Protein AF-A0A5E6NC02-F1 (afdb_monomer_lite)

Secondary structure (DSSP, 8-state):
---HHHHHHHHHHHHHH-SS-SS-HHHHHHHHHHHHHHT--HHHHHHHHHH-HHHHHHTT--SSSPPPPHHHHHHHHHHHHHTT-HHHHHHHHHHHHHHTT----

Structure (mmCIF, N/CA/C/O backbone):
data_AF-A0A5E6NC02-F1
#
_entry.id   AF-A0A5E6NC02-F1
#
loop_
_atom_site.group_PDB
_atom_site.id
_atom_site.type_symbol
_atom_site.label_atom_id
_atom_site.label_alt_id
_atom_site.label_comp_id
_atom_site.label_asym_id
_atom_site.label_entity_id
_atom_site.label_seq_id
_atom_site.pdbx_PDB_ins_code
_atom_site.Cartn_x
_atom_site.Cartn_y
_atom_site.Cartn_z
_atom_site.occupancy
_atom_site.B_iso_or_equiv
_atom_site.auth_seq_id
_atom_site.auth_comp_id
_atom_site.auth_asym_id
_atom_site.auth_atom_id
_atom_site.pdbx_PDB_model_num
ATOM 1 N N . MET A 1 1 ? -13.097 -10.346 -3.809 1.00 71.06 1 MET A N 1
ATOM 2 C CA . MET A 1 1 ? -12.657 -10.178 -2.411 1.00 71.06 1 MET A CA 1
ATOM 3 C C . MET A 1 1 ? -13.476 -9.065 -1.791 1.00 71.06 1 MET A C 1
ATOM 5 O O . MET A 1 1 ? -13.680 -8.060 -2.464 1.00 71.06 1 MET A O 1
ATOM 9 N N . ASN A 1 2 ? -14.007 -9.272 -0.587 1.00 80.44 2 ASN A N 1
ATOM 10 C CA . ASN A 1 2 ? -14.749 -8.233 0.119 1.00 80.44 2 ASN A CA 1
ATOM 11 C C . ASN A 1 2 ? -13.742 -7.312 0.823 1.00 80.44 2 ASN A C 1
ATOM 13 O O . ASN A 1 2 ? -13.013 -7.766 1.697 1.00 80.44 2 ASN A O 1
ATOM 17 N N . TRP A 1 3 ? -13.666 -6.050 0.400 1.00 89.44 3 TRP A N 1
ATOM 18 C CA . TRP A 1 3 ? -12.747 -5.061 0.972 1.00 89.44 3 TRP A CA 1
ATOM 19 C C . TRP A 1 3 ? -13.371 -4.247 2.112 1.00 89.44 3 TRP A C 1
ATOM 21 O O . TRP A 1 3 ? -12.654 -3.488 2.751 1.00 89.44 3 TRP A O 1
ATOM 31 N N . GLY A 1 4 ? -14.671 -4.400 2.390 1.00 90.69 4 GLY A N 1
ATOM 32 C CA . GLY A 1 4 ? -15.414 -3.492 3.270 1.00 90.69 4 GLY A CA 1
ATOM 33 C C . GLY A 1 4 ? -14.863 -3.402 4.696 1.00 90.69 4 GLY A C 1
ATOM 34 O O . GLY A 1 4 ? -14.758 -2.308 5.242 1.00 90.69 4 GLY A O 1
ATOM 35 N N . GLU A 1 5 ? -14.449 -4.523 5.291 1.00 90.06 5 GLU A N 1
ATOM 36 C CA . GLU A 1 5 ? -13.866 -4.538 6.645 1.00 90.06 5 GLU A CA 1
ATOM 37 C C . GLU A 1 5 ? -12.491 -3.851 6.693 1.00 90.06 5 GLU A C 1
ATOM 39 O O . GLU A 1 5 ? -12.195 -3.072 7.607 1.00 90.06 5 GLU A O 1
ATOM 44 N N . ILE A 1 6 ? -11.671 -4.079 5.664 1.00 93.19 6 ILE A N 1
ATOM 45 C CA . ILE A 1 6 ? -10.359 -3.444 5.498 1.00 93.19 6 ILE A CA 1
ATOM 46 C C . ILE A 1 6 ? -10.537 -1.938 5.275 1.00 93.19 6 ILE A C 1
ATOM 48 O O . ILE A 1 6 ? -9.882 -1.135 5.935 1.00 93.19 6 ILE A O 1
ATOM 52 N N . GLU A 1 7 ? -11.455 -1.538 4.393 1.00 92.50 7 GLU A N 1
ATOM 53 C CA . GLU A 1 7 ? -11.786 -0.134 4.132 1.00 92.50 7 GLU A CA 1
ATOM 54 C C . GLU A 1 7 ? -12.257 0.583 5.397 1.00 92.50 7 GLU A C 1
ATOM 56 O O . GLU A 1 7 ? -11.770 1.675 5.685 1.00 92.50 7 GLU A O 1
ATOM 61 N N . GLN A 1 8 ? -13.133 -0.043 6.185 1.00 91.00 8 GLN A N 1
ATOM 62 C CA . GLN A 1 8 ? -13.624 0.517 7.444 1.00 91.00 8 GLN A CA 1
ATOM 63 C C . GLN A 1 8 ? -12.503 0.693 8.479 1.00 91.00 8 GLN A C 1
ATOM 65 O O . GLN A 1 8 ? -12.462 1.690 9.206 1.00 91.00 8 GLN A O 1
ATOM 70 N N . THR A 1 9 ? -11.579 -0.266 8.550 1.00 91.81 9 THR A N 1
ATOM 71 C CA . THR A 1 9 ? -10.411 -0.187 9.437 1.00 91.81 9 THR A CA 1
ATOM 72 C C . THR A 1 9 ? -9.497 0.964 9.015 1.00 91.81 9 THR A C 1
ATOM 74 O O . THR A 1 9 ? -9.108 1.800 9.834 1.00 91.81 9 THR A O 1
ATOM 77 N N . LEU A 1 10 ? -9.212 1.061 7.715 1.00 91.25 10 LEU A N 1
ATOM 78 C CA . LEU A 1 10 ? -8.366 2.106 7.148 1.00 91.25 10 LEU A CA 1
ATOM 79 C C . LEU A 1 10 ? -9.017 3.497 7.219 1.00 91.25 10 LEU A C 1
ATOM 81 O O . LEU A 1 10 ? -8.313 4.479 7.437 1.00 91.25 10 LEU A O 1
ATOM 85 N N . SER A 1 11 ? -10.339 3.627 7.085 1.00 86.69 11 SER A N 1
ATOM 86 C CA . SER A 1 11 ? -11.013 4.928 7.191 1.00 86.69 11 SER A CA 1
ATOM 87 C C . SER A 1 11 ? -10.885 5.518 8.597 1.00 86.69 11 SER A C 1
ATOM 89 O O . SER A 1 11 ? -10.579 6.701 8.749 1.00 86.69 11 SER A O 1
ATOM 91 N N . ASN A 1 12 ? -11.037 4.681 9.629 1.00 84.75 12 ASN A N 1
ATOM 92 C CA . ASN A 1 12 ? -10.935 5.094 11.033 1.00 84.75 12 ASN A CA 1
ATOM 93 C C . ASN A 1 12 ? -9.532 5.618 11.387 1.00 84.75 12 ASN A C 1
ATOM 95 O O . ASN A 1 12 ? -9.386 6.548 12.190 1.00 84.75 12 ASN A O 1
ATOM 99 N N . LEU A 1 13 ? -8.500 5.061 10.748 1.00 81.75 13 LEU A N 1
ATOM 100 C CA . LEU A 1 13 ? -7.116 5.504 10.884 1.00 81.75 13 LEU A CA 1
ATOM 101 C C . LEU A 1 13 ? -6.904 6.936 10.359 1.00 81.75 13 LEU A C 1
ATOM 103 O O . LEU A 1 13 ? -6.204 7.733 10.982 1.00 81.75 13 LEU A O 1
ATOM 107 N N . TYR A 1 14 ? -7.529 7.286 9.235 1.00 71.62 14 TYR A N 1
ATOM 108 C CA . TYR A 1 14 ? -7.350 8.602 8.618 1.00 71.62 14 TYR A CA 1
ATOM 109 C C . TYR A 1 14 ? -8.197 9.686 9.277 1.00 71.62 14 TYR A C 1
ATOM 111 O O . TYR A 1 14 ? -7.665 10.748 9.595 1.00 71.62 14 TYR A O 1
ATOM 119 N N . THR A 1 15 ? -9.473 9.410 9.571 1.00 64.50 15 THR A N 1
ATOM 120 C CA . THR A 1 15 ? -10.376 10.380 10.218 1.00 64.50 15 THR A CA 1
ATOM 121 C C . THR A 1 15 ? -9.853 10.867 11.573 1.00 64.50 15 THR A C 1
ATOM 123 O O . THR A 1 15 ? -10.150 11.988 11.978 1.00 64.50 15 THR A O 1
ATOM 126 N N . SER A 1 16 ? -9.056 10.054 12.272 1.00 58.47 16 SER A N 1
ATOM 127 C CA . SER A 1 16 ? -8.545 10.373 13.607 1.00 58.47 16 SER A CA 1
ATOM 128 C C . SER A 1 16 ? -7.199 11.110 13.630 1.00 58.47 16 SER A C 1
ATOM 130 O O . SER A 1 16 ? -6.902 11.753 14.637 1.00 58.47 16 SER A O 1
ATOM 132 N N . LYS A 1 17 ? -6.369 11.027 12.574 1.00 55.97 17 LYS A N 1
ATOM 133 C CA . LYS A 1 17 ? -4.939 11.406 12.669 1.00 55.97 17 LYS A CA 1
ATOM 134 C C . LYS A 1 17 ? -4.371 12.240 11.524 1.00 55.97 17 LYS A C 1
ATOM 136 O O . LYS A 1 17 ? -3.339 12.879 11.716 1.00 55.97 17 LYS A O 1
ATOM 141 N N . THR A 1 18 ? -4.990 12.264 10.346 1.00 55.09 18 THR A N 1
ATOM 142 C CA . THR A 1 18 ? -4.411 12.944 9.177 1.00 55.09 18 THR A CA 1
ATOM 143 C C . THR A 1 18 ? -5.489 13.695 8.403 1.00 55.09 18 THR A C 1
ATOM 145 O O . THR A 1 18 ? -6.575 13.177 8.166 1.00 55.09 18 THR A O 1
ATOM 148 N N . GLY A 1 19 ? -5.212 14.948 8.020 1.00 57.25 19 GLY A N 1
ATOM 149 C CA . GLY A 1 19 ? -6.051 15.666 7.053 1.00 57.25 19 GLY A CA 1
ATOM 150 C C . GLY A 1 19 ? -6.194 14.870 5.748 1.00 57.25 19 GLY A C 1
ATOM 151 O O . GLY A 1 19 ? -5.472 13.894 5.547 1.00 57.25 19 GLY A O 1
ATOM 152 N N . ALA A 1 20 ? -7.125 15.269 4.874 1.00 56.47 20 ALA A N 1
ATOM 153 C CA . ALA A 1 20 ? -7.470 14.523 3.658 1.00 56.47 20 ALA A CA 1
ATOM 154 C C . ALA A 1 20 ? -6.221 13.999 2.922 1.00 56.47 20 ALA A C 1
ATOM 156 O O . ALA A 1 20 ? -5.405 14.777 2.427 1.00 56.47 20 ALA A O 1
ATOM 157 N N . SER A 1 21 ? -6.053 12.673 2.903 1.00 66.00 21 SER A N 1
ATOM 158 C CA . SER A 1 21 ? -4.929 12.035 2.223 1.00 66.00 21 SER A CA 1
ATOM 159 C C . SER A 1 21 ? -5.043 12.238 0.720 1.00 66.00 21 SER A C 1
ATOM 161 O O . SER A 1 21 ? -6.136 12.143 0.168 1.00 66.00 21 SER A O 1
ATOM 163 N N . THR A 1 22 ? -3.912 12.469 0.053 1.00 81.75 22 THR A N 1
ATOM 164 C CA . THR A 1 22 ? -3.850 12.598 -1.410 1.00 81.75 22 THR A CA 1
ATOM 165 C C . THR A 1 22 ? -4.339 11.337 -2.129 1.00 81.75 22 THR A C 1
ATOM 167 O O . THR A 1 22 ? -4.852 11.440 -3.238 1.00 81.75 22 THR A O 1
ATOM 170 N N . TYR A 1 23 ? -4.208 10.163 -1.500 1.00 90.31 23 TYR A N 1
ATOM 171 C CA . TYR A 1 23 ? -4.610 8.878 -2.071 1.00 90.31 23 TYR A CA 1
ATOM 172 C C . TYR A 1 23 ? -5.584 8.138 -1.144 1.00 90.31 23 TYR A C 1
ATOM 174 O O . TYR A 1 23 ? -5.422 8.199 0.079 1.00 90.31 23 TYR A O 1
ATOM 182 N N . PRO A 1 24 ? -6.567 7.396 -1.689 1.00 91.75 24 PRO A N 1
ATOM 183 C CA . PRO A 1 24 ? -7.438 6.549 -0.885 1.00 91.75 24 PRO A CA 1
ATOM 184 C C . PRO A 1 24 ? -6.628 5.534 -0.055 1.00 91.75 24 PRO A C 1
ATOM 186 O O . PRO A 1 24 ? -5.762 4.850 -0.606 1.00 91.75 24 PRO A O 1
ATOM 189 N N . PRO A 1 25 ? -6.920 5.353 1.246 1.00 93.00 25 PRO A N 1
ATOM 190 C CA . PRO A 1 25 ? -6.185 4.411 2.095 1.00 93.00 25 PRO A CA 1
ATOM 191 C C . PRO A 1 25 ? -6.193 2.975 1.560 1.00 93.00 25 PRO A C 1
ATOM 193 O O . PRO A 1 25 ? -5.184 2.275 1.618 1.00 93.00 25 PRO A O 1
ATOM 196 N N . ILE A 1 26 ? -7.319 2.548 0.982 1.00 94.81 26 ILE A N 1
ATOM 197 C CA . ILE A 1 26 ? -7.456 1.220 0.382 1.00 94.81 26 ILE A CA 1
ATOM 198 C C . ILE A 1 26 ? -6.550 1.033 -0.839 1.00 94.81 26 ILE A C 1
ATOM 200 O O . ILE A 1 26 ? -5.948 -0.027 -0.993 1.00 94.81 26 ILE A O 1
ATOM 204 N N . MET A 1 27 ? -6.377 2.070 -1.666 1.00 95.62 27 MET A N 1
ATOM 205 C CA . MET A 1 27 ? -5.432 2.056 -2.787 1.00 95.62 27 MET A CA 1
ATOM 206 C C . MET A 1 27 ? -4.005 1.868 -2.266 1.00 95.62 27 MET A C 1
ATOM 208 O O . MET A 1 27 ? -3.283 0.994 -2.743 1.00 95.62 27 MET A O 1
ATOM 212 N N . MET A 1 28 ? -3.619 2.627 -1.237 1.00 96.12 28 MET A N 1
ATOM 213 C CA . MET A 1 28 ? -2.297 2.508 -0.617 1.00 96.12 28 MET A CA 1
ATOM 214 C C . MET A 1 28 ? -2.065 1.124 0.003 1.00 96.12 28 MET A C 1
ATOM 216 O O . MET A 1 28 ? -0.973 0.573 -0.116 1.00 96.12 28 MET A O 1
ATOM 220 N N . PHE A 1 29 ? -3.086 0.511 0.603 1.00 96.44 29 PHE A N 1
ATOM 221 C CA . PHE A 1 29 ? -2.977 -0.849 1.129 1.00 96.44 29 PHE A CA 1
ATOM 222 C C . PHE A 1 29 ? -2.817 -1.899 0.021 1.00 96.44 29 PHE A C 1
ATOM 224 O O . PHE A 1 29 ? -1.950 -2.767 0.116 1.00 96.44 29 PHE A O 1
ATOM 231 N N . LYS A 1 30 ? -3.556 -1.776 -1.088 1.00 96.31 30 LYS A N 1
ATOM 232 C CA . LYS A 1 30 ? -3.374 -2.638 -2.269 1.00 96.31 30 LYS A CA 1
ATOM 233 C C . LYS A 1 30 ? -1.968 -2.535 -2.866 1.00 96.31 30 LYS A C 1
ATOM 235 O O . LYS A 1 30 ? -1.435 -3.539 -3.337 1.00 96.31 30 LYS A O 1
ATOM 240 N N . ILE A 1 31 ? -1.342 -1.358 -2.810 1.00 97.31 31 ILE A N 1
ATOM 241 C CA . ILE A 1 31 ? 0.066 -1.181 -3.193 1.00 97.31 31 ILE A CA 1
ATOM 242 C C . ILE A 1 31 ? 0.978 -2.051 -2.312 1.00 97.31 31 ILE A C 1
ATOM 244 O O . ILE A 1 31 ? 1.842 -2.745 -2.844 1.00 97.31 31 ILE A O 1
ATOM 248 N N . LEU A 1 32 ? 0.762 -2.091 -0.991 1.00 97.19 32 LEU A N 1
ATOM 249 C CA . LEU A 1 32 ? 1.556 -2.942 -0.091 1.00 97.19 32 LEU A CA 1
ATOM 250 C C . LEU A 1 32 ? 1.377 -4.440 -0.377 1.00 97.19 32 LEU A C 1
ATOM 252 O O . LEU A 1 32 ? 2.343 -5.195 -0.293 1.00 97.19 32 LEU A O 1
ATOM 256 N N . ILE A 1 33 ? 0.173 -4.863 -0.770 1.00 95.94 33 ILE A N 1
ATOM 257 C CA . ILE A 1 33 ? -0.093 -6.246 -1.188 1.00 95.94 33 ILE A CA 1
ATOM 258 C C . ILE A 1 33 ? 0.718 -6.596 -2.443 1.00 95.94 33 ILE A C 1
ATOM 260 O O . ILE A 1 33 ? 1.424 -7.604 -2.459 1.00 95.94 33 ILE A O 1
ATOM 264 N N . LEU A 1 34 ? 0.676 -5.745 -3.478 1.00 96.44 34 LEU A N 1
ATOM 265 C CA . LEU A 1 34 ? 1.485 -5.940 -4.688 1.00 96.44 34 LEU A CA 1
ATOM 266 C C . LEU A 1 34 ? 2.974 -5.991 -4.362 1.00 96.44 34 LEU A C 1
ATOM 268 O O . LEU A 1 34 ? 3.716 -6.787 -4.930 1.00 96.44 34 LEU A O 1
ATOM 272 N N . GLN A 1 35 ? 3.422 -5.166 -3.427 1.00 96.25 35 GLN A N 1
ATOM 273 C CA . GLN A 1 35 ? 4.806 -5.210 -3.009 1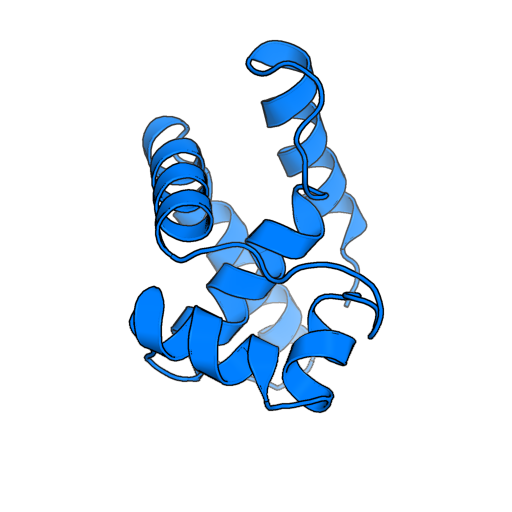.00 96.25 35 GLN A CA 1
ATOM 274 C C . GLN A 1 35 ? 5.202 -6.558 -2.404 1.00 96.25 35 GLN A C 1
ATOM 276 O O . GLN A 1 35 ? 6.260 -7.080 -2.750 1.00 96.25 35 GLN A O 1
ATOM 281 N N . ALA A 1 36 ? 4.366 -7.102 -1.515 1.00 93.19 36 ALA A N 1
ATOM 282 C CA . ALA A 1 36 ? 4.617 -8.372 -0.849 1.00 93.19 36 ALA A CA 1
ATOM 283 C C . ALA A 1 36 ? 4.603 -9.536 -1.851 1.00 93.19 36 ALA A C 1
ATOM 285 O O . ALA A 1 36 ? 5.539 -10.330 -1.880 1.00 93.19 36 ALA A O 1
ATOM 286 N N . TRP A 1 37 ? 3.599 -9.598 -2.733 1.00 93.19 37 TRP A N 1
ATOM 287 C CA . TRP A 1 37 ? 3.470 -10.677 -3.721 1.00 93.19 37 TRP A CA 1
ATOM 288 C C . TRP A 1 37 ? 4.591 -10.706 -4.762 1.00 93.19 37 TRP A C 1
ATOM 290 O O . TRP A 1 37 ? 4.974 -11.781 -5.213 1.00 93.19 37 TRP A O 1
ATOM 300 N N . TYR A 1 38 ? 5.119 -9.542 -5.146 1.00 95.25 38 TYR A N 1
ATOM 301 C CA . TYR A 1 38 ? 6.168 -9.437 -6.166 1.00 95.25 38 TYR A CA 1
ATOM 302 C C . TYR A 1 38 ? 7.568 -9.193 -5.580 1.00 95.25 38 TYR A C 1
ATOM 304 O O . TYR A 1 38 ? 8.517 -9.017 -6.343 1.00 95.25 38 TYR A O 1
ATOM 312 N N . ALA A 1 39 ? 7.708 -9.174 -4.248 1.00 95.75 39 ALA A N 1
ATOM 313 C CA . ALA A 1 39 ? 8.959 -8.912 -3.529 1.00 95.75 39 ALA A CA 1
ATOM 314 C C . ALA A 1 39 ? 9.701 -7.643 -4.013 1.00 95.75 39 ALA A C 1
ATOM 316 O O . ALA A 1 39 ? 10.915 -7.647 -4.224 1.00 95.75 39 ALA A O 1
ATOM 317 N N . LEU A 1 40 ? 8.963 -6.545 -4.216 1.00 96.69 40 LEU A N 1
ATOM 318 C CA . LEU A 1 40 ? 9.500 -5.293 -4.769 1.00 96.69 40 LEU A CA 1
ATOM 319 C C . LEU A 1 40 ? 9.958 -4.319 -3.672 1.00 96.69 40 LEU A C 1
ATOM 321 O O . LEU A 1 40 ? 9.340 -4.208 -2.618 1.00 96.69 40 LEU A O 1
ATOM 325 N N . SER A 1 41 ? 11.001 -3.527 -3.937 1.00 96.00 41 SER A N 1
ATOM 326 C CA . SER A 1 41 ? 11.290 -2.334 -3.125 1.00 96.00 41 SER A CA 1
ATOM 327 C C . SER A 1 41 ? 10.261 -1.226 -3.389 1.00 96.00 41 SER A C 1
ATOM 329 O O . SER A 1 41 ? 9.556 -1.272 -4.397 1.00 96.00 41 SER A O 1
ATOM 331 N N . ASP A 1 42 ? 10.174 -0.212 -2.518 1.00 95.25 42 ASP A N 1
ATOM 332 C CA . ASP A 1 42 ? 9.251 0.922 -2.721 1.00 95.25 42 ASP A CA 1
ATOM 333 C C . ASP A 1 42 ? 9.521 1.633 -4.071 1.00 95.25 42 ASP A C 1
ATOM 335 O O . ASP A 1 42 ? 8.590 1.921 -4.820 1.00 95.25 42 ASP A O 1
ATOM 339 N N . GLU A 1 43 ? 10.793 1.826 -4.448 1.00 96.50 43 GLU A N 1
ATOM 340 C CA . GLU A 1 43 ? 11.171 2.412 -5.747 1.00 96.50 43 GLU A CA 1
ATOM 341 C C . GLU A 1 43 ? 10.844 1.509 -6.945 1.00 96.50 43 GLU A C 1
ATOM 343 O O . GLU A 1 43 ? 10.459 1.990 -8.015 1.00 96.50 43 GLU A O 1
ATOM 348 N N . ALA A 1 44 ? 11.053 0.196 -6.809 1.00 97.56 44 ALA A N 1
ATOM 349 C CA . ALA A 1 44 ? 10.743 -0.748 -7.878 1.00 97.56 44 ALA A CA 1
ATOM 350 C C . ALA A 1 44 ? 9.228 -0.830 -8.100 1.00 97.56 44 ALA A C 1
ATOM 352 O O . ALA A 1 44 ? 8.776 -0.867 -9.243 1.00 97.56 44 ALA A O 1
ATOM 353 N N . LEU A 1 45 ? 8.452 -0.786 -7.017 1.00 97.75 45 LEU A N 1
ATOM 354 C CA . LEU A 1 45 ? 6.997 -0.772 -7.044 1.00 97.75 45 LEU A CA 1
ATOM 355 C C . LEU 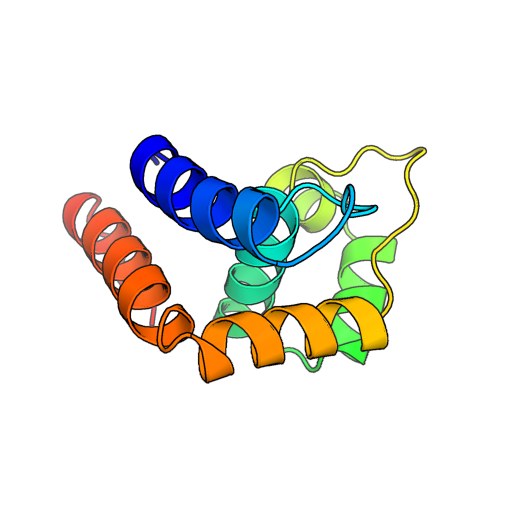A 1 45 ? 6.443 0.505 -7.683 1.00 97.75 45 LEU A C 1
ATOM 357 O O . LEU A 1 45 ? 5.592 0.407 -8.564 1.00 97.75 45 LEU A O 1
ATOM 361 N N . GLU A 1 46 ? 6.970 1.678 -7.318 1.00 97.44 46 GLU A N 1
ATOM 362 C CA . GLU A 1 46 ? 6.640 2.957 -7.965 1.00 97.44 46 GLU A CA 1
ATOM 363 C C . GLU A 1 46 ? 6.839 2.864 -9.491 1.00 97.44 46 GLU A C 1
ATOM 365 O O . GLU A 1 46 ? 5.928 3.138 -10.280 1.00 97.44 46 GLU A O 1
ATOM 370 N N . LYS A 1 47 ? 8.016 2.387 -9.925 1.00 97.56 47 LYS A N 1
ATOM 371 C CA . LYS A 1 47 ? 8.342 2.208 -11.350 1.00 97.56 47 LYS A CA 1
ATOM 372 C C . LYS A 1 47 ? 7.439 1.180 -12.033 1.00 97.56 47 LYS A C 1
ATOM 374 O O . LYS A 1 47 ? 7.099 1.374 -13.202 1.00 97.56 47 LYS A O 1
ATOM 379 N N . GLN A 1 48 ? 7.058 0.107 -11.339 1.00 97.94 48 GLN A N 1
ATOM 380 C CA . GLN A 1 48 ? 6.178 -0.927 -11.882 1.00 97.94 48 GLN A CA 1
ATOM 381 C C . GLN A 1 48 ? 4.755 -0.393 -12.078 1.00 97.94 48 GLN A C 1
ATOM 383 O O . GLN A 1 48 ? 4.215 -0.522 -13.174 1.00 97.94 48 GLN A O 1
ATOM 388 N N . ILE A 1 49 ? 4.176 0.294 -11.085 1.00 97.50 49 ILE A N 1
ATOM 389 C CA . ILE A 1 49 ? 2.844 0.920 -11.198 1.00 97.50 49 ILE A CA 1
ATOM 390 C C . ILE A 1 49 ? 2.828 1.958 -12.331 1.00 97.50 49 ILE A C 1
ATOM 392 O O . ILE A 1 49 ? 1.851 2.070 -13.075 1.00 97.50 49 ILE A O 1
ATOM 396 N N . ALA A 1 50 ? 3.924 2.694 -12.528 1.00 96.25 50 ALA A N 1
ATOM 397 C CA . ALA A 1 50 ? 4.017 3.659 -13.618 1.00 96.25 50 ALA A CA 1
ATOM 398 C C . ALA A 1 50 ? 3.908 3.015 -15.013 1.00 96.25 50 ALA A C 1
ATOM 400 O O . ALA A 1 50 ? 3.387 3.666 -15.922 1.00 96.25 50 ALA A O 1
ATOM 401 N N . ARG A 1 51 ? 4.364 1.765 -15.179 1.00 96.44 51 ARG A N 1
ATOM 402 C CA . ARG A 1 51 ? 4.524 1.088 -16.479 1.00 96.44 51 ARG A CA 1
ATOM 403 C C . ARG A 1 51 ? 3.486 0.004 -16.761 1.00 96.44 51 ARG A C 1
ATOM 405 O O . ARG A 1 51 ? 3.200 -0.257 -17.926 1.00 96.44 51 ARG A O 1
ATOM 412 N N . ASP A 1 52 ? 2.952 -0.633 -15.728 1.00 97.00 52 ASP A N 1
ATOM 413 C CA . ASP A 1 52 ? 2.113 -1.820 -15.854 1.00 97.00 52 ASP A CA 1
ATOM 414 C C . ASP A 1 52 ? 0.639 -1.504 -15.574 1.00 97.00 52 ASP A C 1
ATOM 416 O O . ASP A 1 52 ? 0.231 -1.172 -14.457 1.00 97.00 52 ASP A O 1
ATOM 420 N N . LEU A 1 53 ? -0.184 -1.641 -16.614 1.00 95.81 53 LEU A N 1
ATOM 421 C CA . LEU A 1 53 ? -1.622 -1.393 -16.541 1.00 95.81 53 LEU A CA 1
ATOM 422 C C . LEU A 1 53 ? -2.348 -2.366 -15.609 1.00 95.81 53 LEU A C 1
ATOM 424 O O . LEU A 1 53 ? -3.380 -2.003 -15.049 1.00 95.81 53 LEU A O 1
ATOM 428 N N . MET A 1 54 ? -1.830 -3.581 -15.418 1.00 97.12 54 MET A N 1
ATOM 429 C CA . MET A 1 54 ? -2.434 -4.560 -14.516 1.00 97.12 54 MET A CA 1
ATOM 430 C C . MET A 1 54 ? -2.221 -4.162 -13.057 1.00 97.12 54 MET A C 1
ATOM 432 O O . MET A 1 54 ? -3.150 -4.295 -12.261 1.00 97.12 54 MET A O 1
ATOM 436 N N . PHE A 1 55 ? -1.053 -3.598 -12.729 1.00 97.56 55 PHE A N 1
ATOM 437 C CA . PHE A 1 55 ? -0.781 -3.026 -11.408 1.00 97.56 55 PHE A CA 1
ATOM 438 C C . PHE A 1 55 ? -1.715 -1.850 -11.133 1.00 97.56 55 PHE A C 1
ATOM 440 O O . PHE A 1 55 ? -2.399 -1.845 -10.113 1.00 97.56 55 PHE A O 1
ATOM 447 N N . ARG A 1 56 ? -1.814 -0.901 -12.077 1.00 97.25 56 ARG A N 1
ATOM 448 C CA . ARG A 1 56 ? -2.737 0.243 -11.968 1.00 97.25 56 ARG A CA 1
ATOM 449 C C . ARG A 1 56 ? -4.184 -0.194 -11.784 1.00 97.25 56 ARG A C 1
ATOM 451 O O . ARG A 1 56 ? -4.864 0.297 -10.890 1.00 97.25 56 ARG A O 1
ATOM 458 N N . ARG A 1 57 ? -4.636 -1.159 -12.591 1.00 96.75 57 ARG A N 1
ATOM 459 C CA . ARG A 1 57 ? -5.994 -1.704 -12.502 1.00 96.75 57 ARG A CA 1
ATOM 460 C C . ARG A 1 57 ? -6.253 -2.367 -11.153 1.00 96.75 57 ARG A C 1
ATOM 462 O O . ARG A 1 57 ? -7.346 -2.227 -10.629 1.00 96.75 57 ARG A O 1
ATOM 469 N N . PHE A 1 58 ? -5.281 -3.088 -10.596 1.00 96.25 5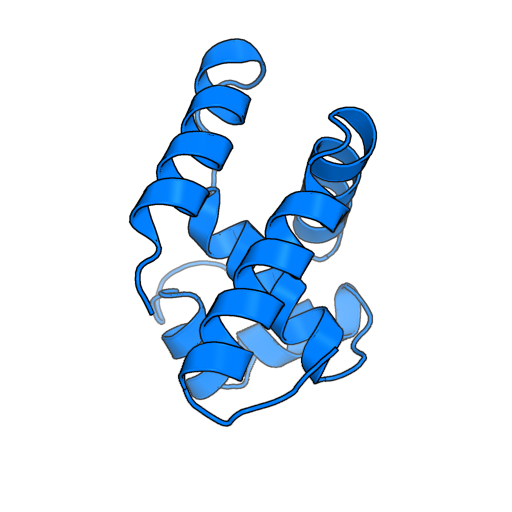8 PHE A N 1
ATOM 470 C CA . PHE A 1 58 ? -5.453 -3.748 -9.302 1.00 96.25 58 PHE A CA 1
ATOM 471 C C . PHE A 1 58 ? -5.668 -2.745 -8.161 1.00 96.25 58 PHE A C 1
ATOM 473 O O . PHE A 1 58 ? -6.519 -2.976 -7.303 1.00 96.25 58 PHE A O 1
ATOM 480 N N . ILE A 1 59 ? -4.930 -1.631 -8.171 1.00 96.12 59 ILE A N 1
ATOM 481 C CA . ILE A 1 59 ? -5.003 -0.580 -7.143 1.00 96.12 59 ILE A CA 1
ATOM 482 C C . ILE A 1 59 ? -6.077 0.487 -7.420 1.00 96.12 59 ILE A C 1
ATOM 484 O O . ILE A 1 59 ? -6.159 1.452 -6.671 1.00 96.12 59 ILE A O 1
ATOM 488 N N . ASP A 1 60 ? -6.877 0.326 -8.479 1.00 95.62 60 ASP A N 1
A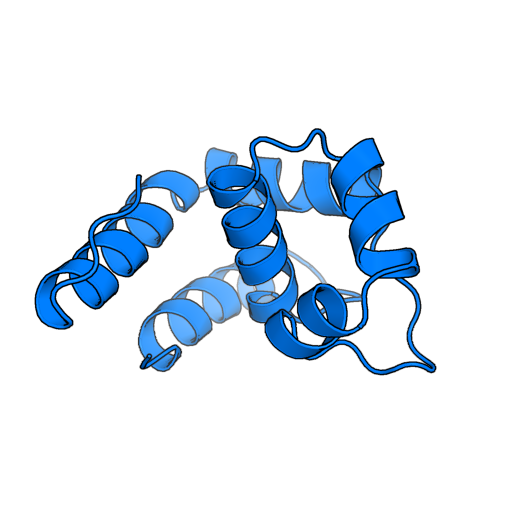TOM 489 C CA . ASP A 1 60 ? -7.877 1.299 -8.946 1.00 95.62 60 ASP A CA 1
ATOM 490 C C . ASP A 1 60 ? -7.300 2.692 -9.279 1.00 95.62 60 ASP A C 1
ATOM 492 O O . ASP A 1 60 ? -7.958 3.710 -9.082 1.00 95.62 60 ASP A O 1
ATOM 496 N N . LEU A 1 61 ? -6.069 2.749 -9.804 1.00 95.31 61 LEU A N 1
ATOM 497 C CA . LEU A 1 61 ? -5.432 3.996 -10.243 1.00 95.31 61 LEU A CA 1
ATOM 498 C C . LEU A 1 61 ? -5.697 4.237 -11.733 1.00 95.31 61 LEU A C 1
ATOM 500 O O . LEU A 1 61 ? -5.337 3.414 -12.583 1.00 95.31 61 LEU A O 1
ATOM 504 N N . SER A 1 62 ? -6.291 5.379 -12.075 1.00 93.31 62 SER A N 1
ATOM 505 C CA . SER A 1 62 ? -6.538 5.738 -13.473 1.00 93.31 62 SER A CA 1
ATOM 506 C C . SER A 1 62 ? -5.245 6.075 -14.232 1.00 93.31 62 SER A C 1
ATOM 508 O O . SER A 1 62 ? -4.167 6.282 -13.671 1.00 93.31 62 SER A O 1
ATOM 510 N N . LEU A 1 63 ? -5.336 6.142 -15.563 1.00 91.06 63 LEU A N 1
ATOM 511 C CA . LEU A 1 63 ? -4.196 6.520 -16.407 1.00 91.06 63 LEU A CA 1
ATOM 512 C C . LEU A 1 63 ? -3.758 7.976 -16.211 1.00 91.06 63 LEU A C 1
ATOM 514 O O . LEU A 1 63 ? -2.579 8.280 -16.382 1.00 91.06 63 LEU A O 1
ATOM 518 N N . SER A 1 64 ? -4.702 8.853 -15.870 1.00 92.81 64 SER A N 1
ATOM 519 C CA . SER A 1 64 ? -4.484 10.288 -15.675 1.00 92.81 64 SER A CA 1
ATOM 520 C C . SER A 1 64 ? -3.963 10.651 -14.287 1.00 92.81 64 SER A C 1
ATOM 522 O O . SER A 1 64 ? -3.438 11.747 -14.113 1.00 92.81 64 SER A O 1
ATOM 524 N N . GLU A 1 65 ? -4.126 9.771 -13.300 1.00 93.19 65 GLU A N 1
ATOM 525 C CA . GLU A 1 65 ? -3.665 10.020 -11.936 1.00 93.19 65 GLU A CA 1
ATOM 526 C C . GLU A 1 65 ? -2.161 9.774 -11.783 1.00 93.19 65 GLU A C 1
ATOM 528 O O . GLU A 1 65 ? -1.558 8.928 -12.452 1.00 93.19 65 GLU A O 1
ATOM 533 N N . ALA A 1 66 ? -1.553 10.540 -10.876 1.00 93.88 66 ALA A N 1
ATOM 534 C CA . ALA A 1 66 ? -0.155 10.379 -10.515 1.00 93.88 66 ALA A CA 1
ATOM 535 C C . ALA A 1 66 ? 0.049 9.101 -9.692 1.00 93.88 66 ALA A C 1
ATOM 537 O O . ALA A 1 66 ? -0.795 8.714 -8.886 1.00 93.88 66 ALA A O 1
ATOM 538 N N . VAL A 1 67 ? 1.196 8.455 -9.888 1.00 95.31 67 VAL A N 1
ATOM 539 C CA . VAL A 1 67 ? 1.599 7.303 -9.078 1.00 95.31 67 VAL A CA 1
ATOM 540 C C . VAL A 1 67 ? 2.096 7.809 -7.720 1.00 95.31 67 VAL A C 1
ATOM 542 O O . VAL A 1 67 ? 2.876 8.765 -7.697 1.00 95.31 67 VAL A O 1
ATOM 545 N N . PRO A 1 68 ? 1.698 7.185 -6.596 1.00 95.25 68 PRO A N 1
ATOM 546 C CA . PRO A 1 68 ? 2.308 7.468 -5.303 1.00 95.25 68 PRO A CA 1
ATOM 547 C C . PRO A 1 68 ? 3.816 7.214 -5.356 1.00 95.25 68 PRO A C 1
ATOM 549 O O . PRO A 1 68 ? 4.245 6.118 -5.716 1.00 95.25 68 PRO A O 1
ATOM 552 N N . ASP A 1 69 ? 4.620 8.212 -4.991 1.00 96.12 69 ASP A N 1
ATOM 553 C CA . ASP A 1 69 ? 6.070 8.032 -4.931 1.00 96.12 69 ASP A CA 1
ATOM 554 C C . ASP A 1 69 ? 6.474 7.062 -3.807 1.00 96.12 69 ASP A C 1
ATOM 556 O O . ASP A 1 69 ? 5.731 6.828 -2.845 1.00 96.12 69 ASP A O 1
ATOM 560 N N . HIS A 1 70 ? 7.681 6.504 -3.904 1.00 95.25 70 HIS A N 1
ATOM 561 C CA . HIS A 1 70 ? 8.237 5.588 -2.908 1.00 95.25 70 HIS A CA 1
ATOM 562 C C . HIS A 1 70 ? 8.177 6.154 -1.478 1.00 95.25 70 HIS A C 1
ATOM 564 O O . HIS A 1 70 ? 7.920 5.412 -0.531 1.00 95.25 70 HIS A O 1
ATOM 570 N N . SER A 1 71 ? 8.349 7.470 -1.299 1.00 95.31 71 SER A N 1
ATOM 571 C CA . SER A 1 71 ? 8.290 8.112 0.020 1.00 95.31 71 SER A CA 1
ATOM 572 C C . SER A 1 71 ? 6.881 8.069 0.624 1.00 95.31 71 SER A C 1
ATOM 574 O O . SER A 1 71 ? 6.715 7.889 1.831 1.00 95.31 71 SER A O 1
ATOM 576 N N . THR A 1 72 ? 5.854 8.197 -0.213 1.00 94.25 72 THR A N 1
ATOM 577 C CA . THR A 1 72 ? 4.437 8.121 0.152 1.00 94.25 72 THR A CA 1
ATOM 578 C C . THR A 1 72 ? 4.067 6.694 0.545 1.00 94.25 72 THR A C 1
ATOM 580 O O . THR A 1 72 ? 3.429 6.488 1.579 1.00 94.25 72 THR A O 1
ATOM 583 N N . ILE A 1 73 ? 4.539 5.707 -0.222 1.00 95.69 73 ILE A N 1
ATOM 584 C CA . ILE A 1 73 ? 4.374 4.276 0.075 1.00 95.69 73 ILE A CA 1
ATOM 585 C C . ILE A 1 73 ? 5.028 3.933 1.419 1.00 95.69 73 ILE A C 1
ATOM 587 O O . ILE A 1 73 ? 4.393 3.333 2.291 1.00 95.69 73 ILE A O 1
ATOM 591 N N . TRP A 1 74 ? 6.269 4.379 1.629 1.00 95.44 74 TRP A N 1
ATOM 592 C CA . TRP A 1 74 ? 6.996 4.158 2.875 1.00 95.44 74 TRP A CA 1
ATOM 593 C C . TRP A 1 74 ? 6.275 4.762 4.087 1.00 95.44 74 TRP A C 1
ATOM 595 O O . TRP A 1 74 ? 6.064 4.069 5.084 1.00 95.44 74 TRP A O 1
ATOM 605 N N . ARG A 1 75 ? 5.838 6.030 4.003 1.00 93.94 75 ARG A N 1
ATOM 606 C CA . ARG A 1 75 ? 5.109 6.706 5.095 1.00 93.94 75 ARG A CA 1
ATOM 607 C C . ARG A 1 75 ? 3.818 5.980 5.454 1.00 93.94 75 ARG A C 1
ATOM 609 O O . ARG A 1 75 ? 3.517 5.832 6.635 1.00 93.94 75 ARG A O 1
ATOM 616 N N . PHE A 1 76 ? 3.077 5.507 4.454 1.00 94.19 76 PHE A N 1
ATOM 617 C CA . PHE A 1 76 ? 1.856 4.742 4.682 1.00 94.19 76 PHE A CA 1
ATOM 618 C C . PHE A 1 76 ? 2.128 3.432 5.430 1.00 94.19 76 PHE A C 1
ATOM 620 O O . PHE A 1 76 ? 1.461 3.128 6.417 1.00 94.19 76 PHE A O 1
ATOM 627 N N . ARG A 1 77 ? 3.164 2.687 5.028 1.00 95.12 77 ARG A N 1
ATOM 628 C CA . ARG A 1 77 ? 3.580 1.474 5.744 1.00 95.12 77 ARG A CA 1
ATOM 629 C C . ARG A 1 77 ? 3.979 1.770 7.189 1.00 95.12 77 ARG A C 1
ATOM 631 O O . ARG A 1 77 ? 3.584 1.041 8.092 1.00 95.12 77 ARG A O 1
ATOM 638 N N . GLN A 1 78 ? 4.748 2.836 7.418 1.00 95.00 78 GLN A N 1
ATOM 639 C CA . GLN A 1 78 ? 5.150 3.243 8.769 1.00 95.00 78 GLN A CA 1
ATOM 640 C C . GLN A 1 78 ? 3.957 3.625 9.641 1.00 95.00 78 GLN A C 1
ATOM 642 O O . GLN A 1 78 ? 3.939 3.282 10.822 1.00 95.00 78 GLN A O 1
ATOM 647 N N . LEU A 1 79 ? 2.951 4.285 9.063 1.00 93.25 79 LEU A N 1
ATOM 648 C CA . LEU A 1 79 ? 1.703 4.581 9.755 1.00 93.25 79 LEU A CA 1
ATOM 649 C C . LEU A 1 79 ? 1.017 3.284 10.205 1.00 93.25 79 LEU A C 1
ATOM 651 O O . LEU A 1 79 ? 0.742 3.132 11.388 1.00 93.25 79 LEU A O 1
ATOM 655 N N . LEU A 1 80 ? 0.820 2.315 9.307 1.00 94.94 80 LEU A N 1
ATOM 656 C CA . LEU A 1 80 ? 0.204 1.034 9.672 1.00 94.94 80 LEU A CA 1
ATOM 657 C C . LEU A 1 80 ? 1.002 0.262 10.729 1.00 94.94 80 LEU A C 1
ATOM 659 O O . LEU A 1 80 ? 0.405 -0.330 11.623 1.00 94.94 80 LEU A O 1
ATOM 663 N N . ASN A 1 81 ? 2.333 0.283 10.656 1.00 95.44 81 ASN A N 1
ATOM 664 C CA . ASN A 1 81 ? 3.189 -0.345 11.665 1.00 95.44 81 ASN A CA 1
ATOM 665 C C . ASN A 1 81 ? 3.068 0.335 13.031 1.00 95.44 81 ASN A C 1
ATOM 667 O O . ASN A 1 81 ? 2.943 -0.343 14.043 1.00 95.44 81 ASN A O 1
ATOM 671 N N . THR A 1 82 ? 3.070 1.668 13.060 1.00 94.50 82 THR A N 1
ATOM 672 C CA . THR A 1 82 ? 2.952 2.453 14.301 1.00 94.50 82 THR A CA 1
ATOM 673 C C . THR A 1 82 ? 1.633 2.170 15.019 1.00 94.50 82 THR A C 1
ATOM 675 O O . THR A 1 82 ? 1.566 2.160 16.245 1.00 94.50 82 THR A O 1
ATOM 678 N N . GLU A 1 83 ? 0.587 1.892 14.248 1.00 93.38 83 GLU A N 1
ATOM 679 C CA . GLU A 1 83 ? -0.751 1.584 14.748 1.00 93.38 83 GLU A CA 1
ATOM 680 C C . GLU A 1 83 ? -0.973 0.082 14.975 1.00 93.38 83 GLU A C 1
ATOM 682 O O . GLU A 1 83 ? -2.056 -0.312 15.396 1.00 93.38 83 GLU A O 1
ATOM 687 N N . ASN A 1 84 ? 0.042 -0.757 14.728 1.00 95.19 84 ASN A N 1
ATOM 688 C CA . ASN A 1 84 ? -0.030 -2.222 14.796 1.00 95.19 84 ASN A CA 1
ATOM 689 C C . ASN A 1 84 ? -1.146 -2.818 13.916 1.00 95.19 84 ASN A C 1
ATOM 691 O O . ASN A 1 84 ? -1.787 -3.799 14.279 1.00 95.19 84 ASN A O 1
ATOM 695 N N . LEU A 1 85 ? -1.391 -2.208 12.753 1.00 95.44 85 LEU A N 1
ATOM 696 C CA . LEU A 1 85 ? -2.446 -2.604 11.817 1.00 95.44 85 LEU A CA 1
ATOM 697 C C . LEU A 1 85 ? -1.928 -3.400 10.618 1.00 95.44 85 LEU A C 1
ATOM 699 O O . LEU A 1 85 ? -2.714 -4.103 9.991 1.00 95.44 85 LEU A O 1
ATOM 703 N N . LEU A 1 86 ? -0.639 -3.293 10.271 1.00 94.62 86 LEU A N 1
ATOM 704 C CA . LEU A 1 86 ? -0.124 -3.900 9.037 1.00 94.62 86 LEU A CA 1
ATOM 705 C C . LEU A 1 86 ? -0.293 -5.425 9.024 1.00 94.62 86 LEU A C 1
ATOM 707 O O . LEU A 1 86 ? -0.858 -5.964 8.077 1.00 94.62 86 LEU A O 1
ATOM 711 N N . GLU A 1 87 ? 0.188 -6.101 10.064 1.00 93.75 87 GLU A N 1
ATOM 712 C CA . GLU A 1 87 ? 0.144 -7.562 10.172 1.00 93.75 87 GLU A CA 1
ATOM 713 C C . GLU A 1 87 ? -1.301 -8.097 10.240 1.00 93.75 87 GLU A C 1
ATOM 715 O O . GLU A 1 87 ? -1.648 -8.890 9.365 1.00 93.75 87 GLU A O 1
ATOM 720 N N . PRO A 1 88 ? -2.203 -7.586 11.109 1.00 94.56 88 PRO A N 1
ATOM 721 C CA . PRO A 1 88 ? -3.604 -8.023 11.121 1.00 94.56 88 PRO A CA 1
ATOM 722 C C . PRO A 1 88 ? -4.328 -7.847 9.782 1.00 94.56 88 PRO A C 1
ATOM 724 O O . PRO A 1 88 ? -5.143 -8.681 9.392 1.00 94.56 88 PRO A O 1
ATOM 727 N N . LEU A 1 89 ? -4.053 -6.757 9.059 1.00 94.56 89 LEU A N 1
ATOM 728 C CA . LEU A 1 89 ? -4.666 -6.525 7.752 1.00 94.56 89 LEU A CA 1
ATOM 729 C C . LEU A 1 89 ? -4.136 -7.497 6.688 1.00 94.56 89 LEU A C 1
ATOM 731 O O . LEU A 1 89 ? -4.901 -7.924 5.826 1.00 94.56 89 LEU A O 1
ATOM 735 N N . LEU A 1 90 ? -2.849 -7.855 6.726 1.00 92.44 90 LEU A N 1
ATOM 736 C CA . LEU A 1 90 ? -2.278 -8.858 5.822 1.00 92.44 90 LEU A CA 1
ATOM 737 C C . LEU A 1 90 ? -2.804 -10.265 6.135 1.00 92.44 90 LEU A C 1
ATOM 739 O O . LEU A 1 90 ? -3.173 -10.987 5.213 1.00 92.44 90 LEU A O 1
ATOM 743 N N . GLU A 1 91 ? -2.939 -10.628 7.411 1.00 91.19 91 GLU A N 1
ATOM 744 C CA . GLU A 1 91 ? -3.555 -11.898 7.817 1.00 91.19 91 GLU A CA 1
ATOM 745 C C . GLU A 1 91 ? -5.004 -12.019 7.325 1.00 91.19 91 GLU A C 1
ATOM 747 O O . GLU A 1 91 ? -5.407 -13.071 6.828 1.00 91.19 91 GLU A O 1
ATOM 752 N N . GLN A 1 92 ? -5.783 -10.933 7.384 1.00 91.88 92 GLN A N 1
ATOM 753 C CA . GLN A 1 92 ? -7.137 -10.908 6.817 1.00 91.88 92 GLN A CA 1
ATOM 754 C C . GLN A 1 92 ? -7.140 -11.175 5.307 1.00 91.88 92 GLN A C 1
ATOM 756 O O . GLN A 1 92 ? -8.023 -11.871 4.802 1.00 91.88 92 GLN A O 1
ATOM 761 N N . ILE A 1 93 ? -6.158 -10.646 4.571 1.00 91.12 93 ILE A N 1
ATOM 762 C CA . ILE A 1 93 ? -5.999 -10.942 3.142 1.00 91.12 93 ILE A CA 1
ATOM 763 C C . ILE A 1 93 ? -5.698 -12.421 2.939 1.00 91.12 93 ILE A C 1
ATOM 765 O O . ILE A 1 93 ? -6.371 -13.063 2.134 1.00 91.12 93 ILE A O 1
ATOM 769 N N . ASN A 1 94 ? -4.749 -12.972 3.690 1.00 88.00 94 ASN A N 1
ATOM 770 C CA . ASN A 1 94 ? -4.389 -14.381 3.594 1.00 88.00 94 ASN A CA 1
ATOM 771 C C . ASN A 1 94 ? -5.596 -15.280 3.865 1.00 88.00 94 ASN A C 1
ATOM 773 O O . ASN A 1 94 ? -5.895 -16.158 3.058 1.00 88.00 94 ASN A O 1
ATOM 777 N N . HIS A 1 95 ? -6.371 -14.987 4.911 1.00 88.12 95 HIS A N 1
ATOM 778 C CA . HIS A 1 95 ? -7.580 -15.740 5.226 1.00 88.12 95 HIS A CA 1
ATOM 779 C C . HIS A 1 95 ? -8.619 -15.683 4.096 1.00 88.12 95 HIS A C 1
ATOM 781 O O . HIS A 1 95 ? -9.196 -16.705 3.716 1.00 88.12 95 HIS A O 1
ATOM 787 N N . HIS A 1 96 ? -8.835 -14.505 3.501 1.00 87.12 96 HIS A N 1
ATOM 788 C CA . HIS A 1 96 ? -9.713 -14.378 2.339 1.00 87.12 96 HIS A CA 1
ATOM 789 C C . HIS A 1 96 ? -9.219 -15.191 1.140 1.00 87.12 96 HIS A C 1
ATOM 791 O O . HIS A 1 96 ? -10.035 -15.749 0.405 1.00 87.12 96 HIS A O 1
ATOM 797 N N . LEU A 1 97 ? -7.911 -15.260 0.905 1.00 84.25 97 LEU A N 1
ATOM 798 C CA . LEU A 1 97 ? -7.351 -16.038 -0.198 1.00 84.25 97 LEU A CA 1
ATOM 799 C C . LEU A 1 97 ? -7.473 -17.548 0.063 1.00 84.25 97 LEU A C 1
ATOM 801 O O . LEU A 1 97 ? -7.914 -18.280 -0.827 1.00 84.25 97 LEU A O 1
ATOM 805 N N . GLU A 1 98 ? -7.190 -18.002 1.286 1.00 85.19 98 GLU A N 1
ATOM 806 C CA . GLU A 1 98 ? -7.305 -19.405 1.706 1.00 85.19 98 GLU A CA 1
ATOM 807 C C . GLU A 1 98 ? -8.724 -19.946 1.517 1.00 85.19 98 GLU A C 1
ATOM 809 O O . GLU A 1 98 ? -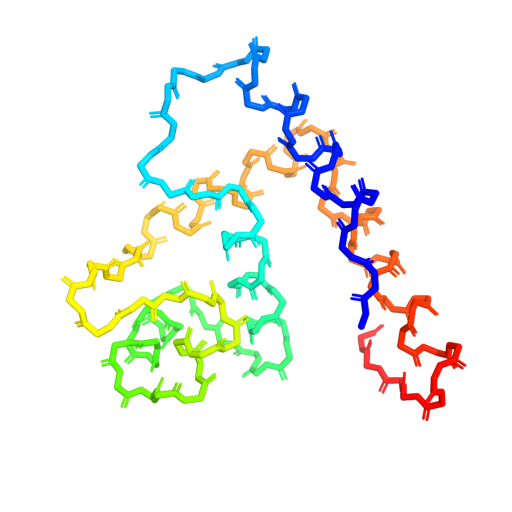8.913 -21.028 0.957 1.00 85.19 98 GLU A O 1
ATOM 814 N N . GLN A 1 99 ? -9.737 -19.162 1.899 1.00 81.75 99 GLN A N 1
ATOM 815 C CA . GLN A 1 99 ? -11.146 -19.506 1.678 1.00 81.75 99 GLN A CA 1
ATOM 816 C C . GLN A 1 99 ? -11.487 -19.701 0.190 1.00 81.75 99 GLN A C 1
ATOM 818 O O . GLN A 1 99 ? -12.426 -20.420 -0.146 1.00 81.75 99 GLN A O 1
ATOM 823 N N . ASN A 1 100 ? -10.711 -19.090 -0.707 1.00 76.44 100 ASN A N 1
ATOM 824 C CA . ASN A 1 100 ? -10.842 -19.218 -2.156 1.00 76.44 100 ASN A CA 1
ATOM 825 C C . ASN A 1 100 ? -9.834 -20.218 -2.766 1.00 76.44 100 ASN A C 1
ATOM 827 O O . ASN A 1 100 ? -9.675 -20.249 -3.985 1.00 76.44 100 ASN A O 1
ATOM 831 N N . SER A 1 101 ? -9.189 -21.064 -1.948 1.00 72.25 101 SER A N 1
ATOM 832 C CA . SER A 1 101 ? -8.181 -22.067 -2.354 1.00 72.25 101 SER A CA 1
ATOM 833 C C . SER A 1 101 ? -6.909 -21.489 -2.992 1.00 72.25 101 SER A C 1
ATOM 835 O O . SER A 1 101 ? -6.241 -22.162 -3.777 1.00 72.25 101 SER A O 1
ATOM 837 N N . ILE A 1 102 ? -6.558 -20.247 -2.658 1.00 69.00 102 ILE A N 1
ATOM 838 C CA . ILE A 1 102 ? -5.333 -19.579 -3.103 1.00 69.00 102 ILE A CA 1
ATOM 839 C C . ILE A 1 102 ? -4.507 -19.284 -1.848 1.00 69.00 102 ILE A C 1
ATOM 841 O O . ILE A 1 102 ? -4.960 -18.544 -0.989 1.00 69.00 102 ILE A O 1
ATOM 845 N N . ILE A 1 103 ? -3.306 -19.845 -1.712 1.00 56.34 103 ILE A N 1
ATOM 846 C CA . ILE A 1 103 ? -2.403 -19.504 -0.599 1.00 56.34 103 ILE A CA 1
ATOM 847 C C . ILE A 1 103 ? -1.305 -18.598 -1.149 1.00 56.34 103 ILE A C 1
ATOM 849 O O . ILE A 1 103 ? -0.563 -19.004 -2.042 1.00 56.34 103 ILE A O 1
ATOM 853 N N . PHE A 1 104 ? -1.194 -17.390 -0.605 1.00 59.94 104 PHE A N 1
ATOM 854 C CA . PHE A 1 104 ? -0.010 -16.545 -0.727 1.00 59.94 104 PHE A CA 1
ATOM 855 C C . PHE A 1 104 ? 0.237 -15.847 0.610 1.00 59.94 104 PHE A C 1
ATOM 857 O O . PHE A 1 104 ? -0.724 -15.356 1.193 1.00 59.94 104 PHE A O 1
ATOM 864 N N . LEU A 1 105 ? 1.528 -15.748 0.966 1.00 56.72 105 LEU A N 1
ATOM 865 C CA . LEU A 1 105 ? 2.144 -15.095 2.137 1.00 56.72 105 LEU A CA 1
ATOM 866 C C . LEU A 1 105 ? 2.183 -15.944 3.412 1.00 56.72 105 LEU A C 1
ATOM 868 O O . LEU A 1 105 ? 1.176 -15.973 4.146 1.00 56.72 105 LEU A O 1
#

Radius of gyration: 13.46 Å; chains: 1; bounding box: 27×38×31 Å

Foldseek 3Di:
DDCVVVLVVQVVLPVVDHDDDPDRLQLLLLLVVVCQQVVDQLQRSQVCCLPDPVSCVSSVHDPPDHGDHSVNSVVSVVSCVVVVNNVVSVVVVQV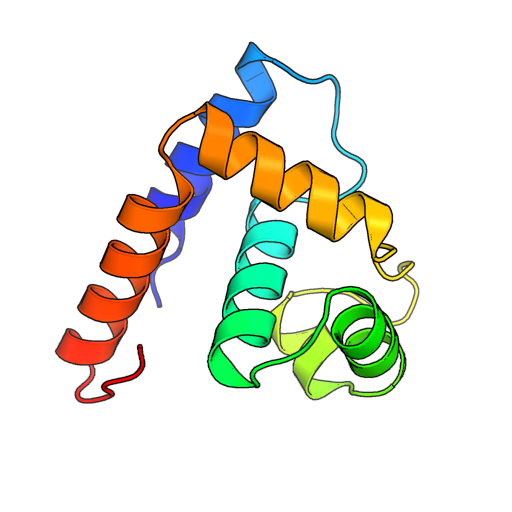VCVVVVHHDD

pLDDT: mean 89.15, std 11.56, range [55.09, 97.94]

Sequence (105 aa):
MNWGEIEQTLSNLYTSKTGASTYPPIMMFKILILQAWYALSDEALEKQIARDLMFRRFIDLSLSEAVPDHSTIWRFRQLLNTENLLEPLLEQINHHLEQNSIIFL